Protein AF-A0A8S2W5V7-F1 (afdb_monomer)

Nearest PDB structures (foldseek):
  7uzi-assembly1_U  TM=8.528E-01  e=9.988E-06  Rattus norvegicus
  4cag-assembly1_A  TM=5.156E-01  e=8.437E+00  Bacillus licheniformis
  8otz-assembly1_Ab  TM=2.057E-01  e=2.415E+00  Bos taurus

Secondary structure (DSSP, 8-state):
-GGGGGSSSPPP------HHHH-S-HHHHHHHHBT-SSEEEEEEEEPSS--SS---EEEEEESSPB-SSSEEE--TT-EEEEE-SS-EEEEEBSSTTS--EEE-TTEEEEETTTTEEEETTTTT-TTEE---SSSB---TTT--GGGSS-SSSEEEEEEE-

InterPro domains:
  IPR006571 TLDc domain [PF07534] (8-161)
  IPR006571 TLDc domain [PS51886] (1-161)

Radius of gyration: 14.56 Å; Cα contacts (8 Å, |Δi|>4): 371; chains: 1; bounding box: 32×35×36 Å

Solvent-accessible surface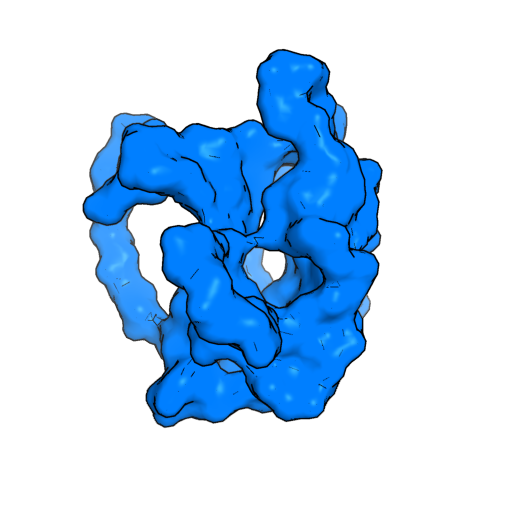 area (backbone atoms only — not comparable to full-atom values): 8766 Å² total; per-residue (Å²): 114,79,71,42,76,79,41,99,56,86,72,86,84,79,89,65,53,37,26,86,81,58,47,47,40,13,62,46,44,48,75,52,44,42,76,39,62,68,45,70,42,43,36,32,37,47,74,95,60,99,62,99,63,80,64,44,38,29,41,37,36,35,66,64,48,47,50,71,74,70,44,76,37,68,40,79,81,25,34,37,39,39,60,54,99,90,49,76,49,77,27,43,54,70,45,65,88,30,46,38,32,36,25,43,51,77,24,38,70,27,34,18,79,34,30,36,33,35,36,43,35,18,68,80,34,67,69,13,35,44,50,24,57,63,24,37,40,64,61,84,92,78,55,51,51,56,44,60,76,37,92,46,76,47,41,30,38,64,40,39,62

Foldseek 3Di:
DQCLVVDPDGDDDDDQDKCVVQNQFLQSQCVRQAPDFKDWKWFWFDDPDPDPDGTKIKTKIFRDGAHQDQDFDFGQSIWIWTDDPNHIDIWGFPDSPFGQWTRHSQFHTAGGPPCWGGGGRLQPDFPTAHQPPDRTDQDPPDDPGRPRRHVDRTTGTPMMD

pLDDT: mean 91.38, std 11.25, range [50.03, 98.69]

Structure (mmCIF, N/CA/C/O backbone):
data_AF-A0A8S2W5V7-F1
#
_entry.id   AF-A0A8S2W5V7-F1
#
loop_
_atom_site.group_PDB
_atom_site.id
_atom_site.type_symbol
_atom_site.label_atom_id
_atom_site.label_alt_id
_atom_site.label_comp_id
_atom_site.label_asym_id
_atom_site.label_entity_id
_atom_site.label_seq_id
_atom_site.pdbx_PDB_ins_code
_atom_site.Cartn_x
_atom_site.Cartn_y
_atom_site.Cartn_z
_atom_site.occupancy
_atom_site.B_iso_or_equiv
_atom_site.auth_seq_id
_atom_site.auth_comp_id
_atom_site.auth_asym_id
_atom_site.auth_atom_id
_atom_site.pdbx_PDB_model_num
ATOM 1 N N . MET A 1 1 ? -18.757 3.224 -3.796 1.00 65.75 1 MET A N 1
ATOM 2 C CA . MET A 1 1 ? -17.653 3.108 -2.819 1.00 65.75 1 MET A CA 1
ATOM 3 C C . MET A 1 1 ? -17.206 4.514 -2.420 1.00 65.75 1 MET A C 1
ATOM 5 O O . MET A 1 1 ? -17.093 5.348 -3.315 1.00 65.75 1 MET A O 1
ATOM 9 N N . LEU A 1 2 ? -17.010 4.801 -1.123 1.00 80.12 2 LEU A N 1
ATOM 10 C CA . LEU A 1 2 ? -16.649 6.146 -0.619 1.00 80.12 2 LEU A CA 1
ATOM 11 C C . LEU A 1 2 ? -15.397 6.721 -1.305 1.00 80.12 2 LEU A C 1
ATOM 13 O O . LEU A 1 2 ? -15.366 7.909 -1.612 1.00 80.12 2 LEU A O 1
ATOM 17 N N . ILE A 1 3 ? -14.440 5.858 -1.660 1.00 83.19 3 ILE A N 1
ATOM 18 C CA . ILE A 1 3 ? -13.211 6.207 -2.388 1.00 83.19 3 ILE A CA 1
ATOM 19 C C . ILE A 1 3 ? -13.457 6.935 -3.721 1.00 83.19 3 ILE A C 1
ATOM 21 O O . ILE A 1 3 ? -12.619 7.714 -4.152 1.00 83.19 3 ILE A O 1
ATOM 25 N N . ASN A 1 4 ? -14.615 6.768 -4.379 1.00 86.12 4 ASN A N 1
ATOM 26 C CA . ASN A 1 4 ? -14.897 7.497 -5.623 1.00 86.12 4 ASN A CA 1
ATOM 27 C C . ASN A 1 4 ? -15.010 9.015 -5.410 1.00 86.12 4 ASN A C 1
ATOM 29 O O . ASN A 1 4 ? -14.792 9.764 -6.358 1.00 86.12 4 ASN A O 1
ATOM 33 N N . ARG A 1 5 ? -15.274 9.480 -4.178 1.00 85.19 5 ARG A N 1
ATOM 34 C CA . ARG A 1 5 ? -15.225 10.911 -3.819 1.00 85.19 5 ARG A CA 1
ATOM 35 C C . ARG A 1 5 ? -13.810 11.491 -3.918 1.00 85.19 5 ARG A C 1
ATOM 37 O O . ARG A 1 5 ? -13.645 12.700 -3.999 1.00 85.19 5 ARG A O 1
ATOM 44 N N . SER A 1 6 ? -12.790 10.635 -3.952 1.00 83.38 6 SER A N 1
ATOM 45 C CA . SER A 1 6 ? -11.391 11.010 -4.147 1.00 83.38 6 SER A CA 1
ATOM 46 C C . SER A 1 6 ? -11.041 11.294 -5.617 1.00 83.38 6 SER A C 1
ATOM 48 O O . SER A 1 6 ? -9.930 11.725 -5.912 1.00 83.38 6 SER A O 1
ATOM 50 N N . PHE A 1 7 ? -11.952 11.099 -6.568 1.00 86.31 7 PHE A N 1
ATOM 51 C CA . PHE A 1 7 ? -11.659 11.307 -7.985 1.00 86.31 7 PHE A CA 1
ATOM 52 C C . PHE A 1 7 ? -12.596 12.346 -8.596 1.00 86.31 7 PHE A C 1
ATOM 54 O O . PHE A 1 7 ? -13.779 12.402 -8.277 1.00 86.31 7 PHE A O 1
ATOM 61 N N . ARG A 1 8 ? -12.067 13.155 -9.526 1.00 87.56 8 ARG A N 1
ATOM 62 C CA . ARG A 1 8 ? -12.860 14.151 -10.275 1.00 87.56 8 ARG A CA 1
ATOM 63 C C . ARG A 1 8 ? -13.985 13.512 -11.088 1.00 87.56 8 ARG A C 1
ATOM 65 O O . ARG A 1 8 ? -15.025 14.124 -11.295 1.00 87.56 8 ARG A O 1
ATOM 72 N N . THR A 1 9 ? -13.755 12.296 -11.574 1.00 88.25 9 THR A N 1
ATOM 73 C CA . THR A 1 9 ? -14.726 11.506 -12.327 1.00 88.25 9 THR A CA 1
ATOM 74 C C . THR A 1 9 ? -14.933 10.166 -11.641 1.00 88.25 9 THR A C 1
ATOM 76 O O . THR A 1 9 ? -14.001 9.600 -11.067 1.00 88.25 9 THR A O 1
ATOM 79 N N . SER A 1 10 ? -16.162 9.651 -11.710 1.00 88.94 10 SER A N 1
ATOM 80 C CA . SER A 1 10 ? -16.495 8.344 -11.145 1.00 88.94 10 SER A CA 1
ATOM 81 C C . SER A 1 10 ? -15.630 7.252 -11.777 1.00 88.94 10 SER A C 1
ATOM 83 O O . SER A 1 10 ? -15.546 7.145 -13.003 1.00 88.94 10 SER A O 1
ATOM 85 N N . LYS A 1 11 ? -14.985 6.444 -10.934 1.00 90.19 11 LYS A N 1
ATOM 86 C CA . LYS A 1 11 ? -14.160 5.311 -11.353 1.00 90.19 11 LYS A CA 1
ATOM 87 C C . LYS A 1 11 ? -14.954 4.012 -11.248 1.00 90.19 11 LYS A C 1
ATOM 89 O O . LYS A 1 11 ? -15.761 3.831 -10.331 1.00 90.19 11 LYS A O 1
ATOM 94 N N . LYS A 1 12 ? -14.710 3.116 -12.204 1.00 92.50 12 LYS A N 1
ATOM 95 C CA . LYS A 1 12 ? -15.118 1.711 -12.150 1.00 92.50 12 LYS A CA 1
ATOM 96 C C . LYS A 1 12 ? -13.882 0.899 -11.787 1.00 92.50 12 LYS A C 1
ATOM 98 O O . LYS A 1 12 ? -12.851 1.066 -12.431 1.00 92.50 12 LYS A O 1
ATOM 103 N N . TRP A 1 13 ? -14.007 0.067 -10.766 1.00 92.94 13 TRP A N 1
ATOM 104 C CA . TRP A 1 13 ? -12.923 -0.758 -10.248 1.00 92.94 13 TRP A CA 1
ATOM 105 C C . TRP A 1 13 ? -13.224 -2.221 -10.545 1.00 92.94 13 TRP A C 1
ATOM 107 O O . TRP A 1 13 ? -14.381 -2.635 -10.460 1.00 92.94 13 TRP A O 1
ATOM 117 N N . SER A 1 14 ? -12.181 -2.974 -10.871 1.00 95.94 14 SER A N 1
ATOM 118 C CA . SER A 1 14 ? -12.217 -4.430 -10.972 1.00 95.94 14 SER A CA 1
ATOM 119 C C . SER A 1 14 ? -11.298 -4.985 -9.895 1.00 95.94 14 SER A C 1
ATOM 121 O O . SER A 1 14 ? -10.158 -4.537 -9.793 1.00 95.94 14 SER A O 1
ATOM 123 N N . LEU A 1 15 ? -11.793 -5.931 -9.102 1.00 97.56 15 LEU A N 1
ATOM 124 C CA . LEU A 1 15 ? -10.978 -6.650 -8.129 1.00 97.56 15 LEU A CA 1
ATOM 125 C C . LEU A 1 15 ? -10.008 -7.567 -8.887 1.00 97.56 15 LEU A C 1
ATOM 127 O O . LEU A 1 15 ? -10.454 -8.360 -9.717 1.00 97.56 15 LEU A O 1
ATOM 131 N N . ILE A 1 16 ? -8.708 -7.427 -8.630 1.00 98.19 16 ILE A N 1
ATOM 132 C CA . ILE A 1 16 ? -7.653 -8.237 -9.273 1.00 98.19 16 ILE A CA 1
ATOM 133 C C . ILE A 1 16 ? -6.889 -9.108 -8.276 1.00 98.19 16 ILE A C 1
ATOM 135 O O . ILE A 1 16 ? -6.330 -10.131 -8.656 1.00 98.19 16 ILE A O 1
ATOM 139 N N . TYR A 1 17 ? -6.902 -8.726 -7.004 1.00 98.56 17 TYR A N 1
ATOM 140 C CA . TYR A 1 17 ? -6.275 -9.447 -5.914 1.00 98.56 17 TYR A CA 1
ATOM 141 C C . TYR A 1 17 ? -7.157 -9.325 -4.679 1.00 98.56 17 TYR A C 1
ATOM 143 O O . TYR A 1 17 ? -7.825 -8.317 -4.477 1.00 98.56 17 TYR A O 1
ATOM 151 N N . LYS A 1 18 ? -7.179 -10.389 -3.886 1.00 98.50 18 LYS A N 1
ATOM 152 C CA . LYS A 1 18 ? -7.869 -10.446 -2.603 1.00 98.50 18 LYS A CA 1
ATOM 153 C C . LYS A 1 18 ? -7.183 -11.489 -1.750 1.00 98.50 18 LYS A C 1
ATOM 155 O O . LYS A 1 18 ? -7.229 -12.667 -2.107 1.00 98.50 18 LYS A O 1
ATOM 160 N N . ALA A 1 19 ? -6.527 -11.078 -0.676 1.00 98.25 19 ALA A N 1
ATOM 161 C CA . ALA A 1 19 ? -5.621 -11.946 0.072 1.00 98.25 19 ALA A CA 1
ATOM 162 C C . ALA A 1 19 ? -6.334 -13.151 0.707 1.00 98.25 19 ALA A C 1
ATOM 164 O O . ALA A 1 19 ? -5.766 -14.237 0.801 1.00 98.25 19 ALA A O 1
ATOM 165 N N . THR A 1 20 ? -7.601 -13.014 1.106 1.00 97.69 20 THR A N 1
ATOM 166 C CA . THR A 1 20 ? -8.372 -14.161 1.625 1.00 97.69 20 THR A CA 1
ATOM 167 C C . THR A 1 20 ? -8.753 -15.200 0.564 1.00 97.69 20 THR A C 1
ATOM 169 O O . THR A 1 20 ? -9.067 -16.335 0.924 1.00 97.69 20 THR A O 1
ATOM 172 N N . GLU A 1 21 ? -8.698 -14.849 -0.724 1.00 98.31 21 GLU A N 1
ATOM 173 C CA . GLU A 1 21 ? -8.977 -15.751 -1.853 1.00 98.31 21 GLU A CA 1
ATOM 174 C C . GLU A 1 21 ? -7.695 -16.242 -2.540 1.00 98.31 21 GLU A C 1
ATOM 176 O O . GLU A 1 21 ? -7.646 -17.374 -3.018 1.00 98.31 21 GLU A O 1
ATOM 181 N N . HIS A 1 22 ? -6.656 -15.406 -2.567 1.00 98.50 22 HIS A N 1
ATOM 182 C CA . HIS A 1 22 ? -5.418 -15.625 -3.318 1.00 98.50 22 HIS A CA 1
ATOM 183 C C . HIS A 1 22 ? -4.180 -15.845 -2.439 1.00 98.50 22 HIS A C 1
ATOM 185 O O . HIS A 1 22 ? -3.093 -15.960 -2.986 1.00 98.50 22 HIS A O 1
ATOM 191 N N . ASP A 1 23 ? -4.355 -15.939 -1.118 1.00 98.12 23 ASP A N 1
ATOM 192 C CA . ASP A 1 23 ? -3.304 -15.985 -0.090 1.00 98.12 23 ASP A CA 1
ATOM 193 C C . ASP A 1 23 ? -2.603 -14.631 0.163 1.00 98.12 23 ASP A C 1
ATOM 195 O O . ASP A 1 23 ? -2.713 -13.682 -0.606 1.00 98.12 23 ASP A O 1
ATOM 199 N N . PHE A 1 24 ? -1.921 -14.524 1.306 1.00 98.31 24 PHE A N 1
ATOM 200 C CA . PHE A 1 24 ? -1.253 -13.319 1.817 1.00 98.31 24 PHE A CA 1
ATOM 201 C C . PHE A 1 24 ? 0.237 -13.262 1.449 1.00 98.31 24 PHE A C 1
ATOM 203 O O . PHE A 1 24 ? 0.985 -12.491 2.065 1.00 98.31 24 PHE A O 1
ATOM 210 N N . SER A 1 25 ? 0.692 -14.116 0.530 1.00 98.50 25 SER A N 1
ATOM 211 C CA . SER A 1 25 ? 2.095 -14.152 0.124 1.00 98.50 25 SER A CA 1
ATOM 212 C C . SER A 1 25 ? 2.449 -12.933 -0.737 1.00 98.50 25 SER A C 1
ATOM 214 O O . SER A 1 25 ? 1.603 -12.404 -1.465 1.00 98.50 25 SER A O 1
ATOM 216 N N 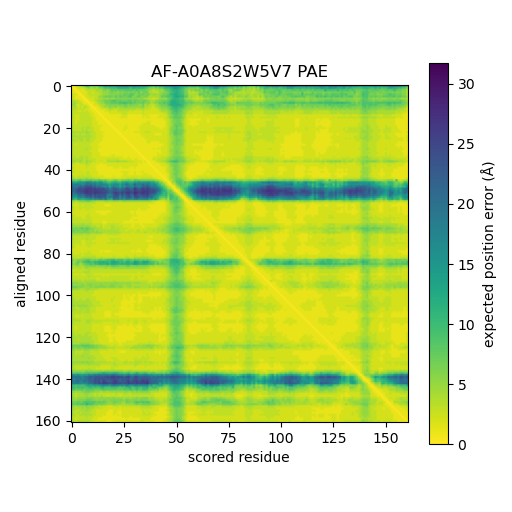. SER A 1 26 ? 3.697 -12.461 -0.658 1.00 98.25 26 SER A N 1
ATOM 217 C CA . SER A 1 26 ? 4.179 -11.415 -1.578 1.00 98.25 26 SER A CA 1
ATOM 218 C C . SER A 1 26 ? 4.122 -11.876 -3.037 1.00 98.25 26 SER A C 1
ATOM 220 O O . SER A 1 26 ? 3.749 -11.099 -3.916 1.00 98.25 26 SER A O 1
ATOM 222 N N . ASP A 1 27 ? 4.413 -13.155 -3.279 1.00 98.56 27 ASP A N 1
ATOM 223 C CA . ASP A 1 27 ? 4.400 -13.760 -4.611 1.00 98.56 27 ASP A CA 1
ATOM 224 C C . ASP A 1 27 ? 3.006 -13.700 -5.246 1.00 98.56 27 ASP A C 1
ATOM 226 O O . ASP A 1 27 ? 2.882 -13.378 -6.426 1.00 98.56 27 ASP A O 1
ATOM 230 N N . ASP A 1 28 ? 1.942 -13.955 -4.480 1.00 98.62 28 ASP A N 1
ATOM 231 C CA . ASP A 1 28 ? 0.567 -13.901 -4.985 1.00 98.62 28 ASP A CA 1
ATOM 232 C C . ASP A 1 28 ? 0.103 -12.474 -5.271 1.00 98.62 28 ASP A C 1
ATOM 234 O O . ASP A 1 28 ? -0.545 -12.242 -6.296 1.00 98.62 28 ASP A O 1
ATOM 238 N N . PHE A 1 29 ? 0.487 -11.512 -4.423 1.00 98.56 29 PHE A N 1
ATOM 239 C CA . PHE A 1 29 ? 0.261 -10.095 -4.700 1.00 98.56 29 PHE A CA 1
ATOM 240 C C . PHE A 1 29 ? 0.942 -9.688 -6.010 1.00 98.56 29 PHE A C 1
ATOM 242 O O . PHE A 1 29 ? 0.276 -9.184 -6.913 1.00 98.56 29 PHE A O 1
ATOM 249 N N . HIS A 1 30 ? 2.243 -9.945 -6.157 1.00 98.50 30 HIS A N 1
ATOM 250 C CA . HIS A 1 30 ? 2.989 -9.545 -7.349 1.00 98.50 30 HIS A CA 1
ATOM 251 C C . HIS A 1 30 ? 2.520 -10.278 -8.607 1.00 98.50 30 HIS A C 1
ATOM 253 O O . HIS A 1 30 ? 2.368 -9.660 -9.659 1.00 98.50 30 HIS A O 1
ATOM 259 N N . ARG A 1 31 ? 2.180 -11.567 -8.506 1.00 98.50 31 ARG A N 1
ATOM 260 C CA . ARG A 1 31 ? 1.622 -12.349 -9.619 1.00 98.50 31 ARG A CA 1
ATOM 261 C C . ARG A 1 31 ? 0.319 -11.760 -10.169 1.00 98.50 31 ARG A C 1
ATOM 263 O O . ARG A 1 31 ? 0.052 -11.926 -11.357 1.00 98.50 31 ARG A O 1
ATOM 270 N N . LEU A 1 32 ? -0.495 -11.126 -9.323 1.00 98.50 32 LEU A N 1
ATOM 271 C CA . LEU A 1 32 ? -1.816 -10.602 -9.690 1.00 98.50 32 LEU A CA 1
ATOM 272 C C . LEU A 1 32 ? -1.851 -9.082 -9.905 1.00 98.50 32 LEU A C 1
ATOM 274 O O . LEU A 1 32 ? -2.723 -8.599 -10.622 1.00 98.50 32 LEU A O 1
ATOM 278 N N . CYS A 1 33 ? -0.926 -8.331 -9.309 1.00 98.25 33 CYS A N 1
ATOM 279 C CA . CYS A 1 33 ? -0.918 -6.867 -9.344 1.00 98.25 33 CYS A CA 1
ATOM 280 C C . CYS A 1 33 ? 0.177 -6.274 -10.239 1.00 98.25 33 CYS A C 1
ATOM 282 O O . CYS A 1 33 ? 0.015 -5.142 -10.702 1.00 98.25 33 CYS A O 1
ATOM 284 N N . ASP A 1 34 ? 1.282 -6.982 -10.499 1.00 98.56 34 ASP A N 1
ATOM 285 C CA . ASP A 1 34 ? 2.373 -6.421 -11.301 1.00 98.56 34 ASP A CA 1
ATOM 286 C C . ASP A 1 34 ? 1.930 -6.138 -12.740 1.00 98.56 34 ASP A C 1
ATOM 288 O O . ASP A 1 34 ? 1.188 -6.900 -13.360 1.00 98.56 34 ASP A O 1
ATOM 292 N N . ASN A 1 35 ? 2.438 -5.040 -13.305 1.00 98.06 35 ASN A N 1
ATOM 293 C CA . ASN A 1 35 ? 2.160 -4.567 -14.668 1.00 98.06 35 ASN A CA 1
ATOM 294 C C . ASN A 1 35 ? 0.692 -4.197 -14.959 1.00 98.06 35 ASN A C 1
ATOM 296 O O . ASN A 1 35 ? 0.368 -3.823 -16.090 1.00 98.06 35 ASN A O 1
ATOM 300 N N . HIS A 1 36 ? -0.192 -4.240 -13.963 1.00 96.75 36 HIS A N 1
ATOM 301 C CA . HIS A 1 36 ? -1.507 -3.618 -14.061 1.00 96.75 36 HIS A CA 1
ATOM 302 C C . HIS A 1 36 ? -1.374 -2.093 -13.990 1.00 96.75 36 HIS A C 1
ATOM 304 O O . HIS A 1 36 ? -0.398 -1.574 -13.466 1.00 96.75 36 HIS A O 1
ATOM 310 N N . GLY A 1 37 ? -2.337 -1.364 -14.559 1.00 95.44 37 GLY A N 1
ATOM 311 C CA . GLY A 1 37 ? -2.327 0.101 -14.569 1.00 95.44 37 GLY A CA 1
ATOM 312 C C . GLY A 1 37 ? -2.497 0.720 -13.175 1.00 95.44 37 GLY A C 1
ATOM 313 O O . GLY A 1 37 ? -2.000 0.223 -12.173 1.00 95.44 37 GLY A O 1
ATOM 314 N N . ALA A 1 38 ? -3.236 1.826 -13.095 1.00 97.12 38 ALA A N 1
ATOM 315 C CA . ALA A 1 38 ? -3.495 2.452 -11.805 1.00 97.12 38 ALA A CA 1
ATOM 316 C C . ALA A 1 38 ? -4.205 1.482 -10.843 1.00 97.12 38 ALA A C 1
ATOM 318 O O . ALA A 1 38 ? -5.256 0.931 -11.183 1.00 97.12 38 ALA A O 1
ATOM 319 N N . ILE A 1 39 ? -3.651 1.320 -9.644 1.00 97.81 39 ILE A N 1
ATOM 320 C CA . ILE A 1 39 ? -4.159 0.419 -8.611 1.00 97.81 39 ILE A CA 1
ATOM 321 C C . ILE A 1 39 ? -4.555 1.227 -7.381 1.00 97.81 39 ILE A C 1
ATOM 323 O O . ILE A 1 39 ? -3.847 2.128 -6.927 1.00 97.81 39 ILE A O 1
ATOM 327 N N . LEU A 1 40 ? -5.721 0.877 -6.847 1.00 97.75 40 LEU A N 1
ATOM 328 C CA . LEU A 1 40 ? -6.180 1.260 -5.526 1.00 97.75 40 LEU A CA 1
ATOM 329 C C . LEU A 1 40 ? -6.020 0.039 -4.624 1.00 97.75 40 LEU A C 1
ATOM 331 O O . LEU A 1 40 ? -6.634 -0.982 -4.899 1.00 97.75 40 LEU A O 1
ATOM 335 N N . THR A 1 41 ? -5.235 0.171 -3.564 1.00 98.31 41 THR A N 1
ATOM 336 C CA . THR A 1 41 ? -5.018 -0.883 -2.573 1.00 98.31 41 THR A CA 1
ATOM 337 C C . THR A 1 41 ? -5.785 -0.556 -1.298 1.00 98.31 41 THR A C 1
ATOM 339 O O . THR A 1 41 ? -5.653 0.547 -0.761 1.00 98.31 41 THR A O 1
ATOM 342 N N . LEU A 1 42 ? -6.548 -1.517 -0.790 1.00 97.31 42 LEU A N 1
ATOM 343 C CA . LEU A 1 42 ? -7.269 -1.486 0.478 1.00 97.31 42 LEU A CA 1
ATOM 344 C C . LEU A 1 42 ? -6.626 -2.492 1.434 1.00 97.31 42 LEU A C 1
ATOM 346 O O . LEU A 1 42 ? -6.342 -3.623 1.068 1.00 97.31 42 LEU A O 1
ATOM 350 N N . ILE A 1 43 ? -6.389 -2.080 2.673 1.00 97.38 43 ILE A N 1
ATOM 351 C CA . ILE A 1 43 ? -5.766 -2.895 3.714 1.00 97.38 43 ILE A CA 1
ATOM 352 C C . ILE A 1 43 ? -6.647 -2.815 4.949 1.00 97.38 43 ILE A C 1
ATOM 354 O O . ILE A 1 43 ? -6.846 -1.736 5.515 1.00 97.38 43 ILE A O 1
ATOM 358 N N . GLU A 1 44 ? -7.127 -3.967 5.404 1.00 94.94 44 GLU A N 1
ATOM 359 C CA . GLU A 1 44 ? -7.841 -4.097 6.666 1.00 94.94 44 GLU A CA 1
ATOM 360 C C . GLU A 1 44 ? -6.923 -4.711 7.724 1.00 94.94 44 GLU A C 1
ATOM 362 O O . GLU A 1 44 ? -6.339 -5.779 7.547 1.00 94.94 44 GLU A O 1
ATOM 367 N N . THR A 1 45 ? -6.773 -4.040 8.862 1.00 92.62 45 THR A N 1
ATOM 368 C CA . THR A 1 45 ? -5.953 -4.556 9.972 1.00 92.62 45 THR A CA 1
ATOM 369 C C . THR A 1 45 ? -6.723 -5.519 10.854 1.00 92.62 45 THR A C 1
ATOM 371 O O . THR A 1 45 ? -7.839 -5.228 11.252 1.00 92.62 45 THR A O 1
ATOM 374 N N . ARG A 1 46 ? -6.092 -6.613 11.292 1.00 86.19 46 ARG A N 1
ATOM 375 C CA . ARG A 1 46 ? -6.712 -7.552 12.237 1.00 86.19 46 ARG A CA 1
ATOM 376 C C . ARG A 1 46 ? -6.447 -7.144 13.684 1.00 86.19 46 ARG A C 1
ATOM 378 O O . ARG A 1 46 ? -5.294 -7.147 14.137 1.00 86.19 46 ARG A O 1
ATOM 385 N N . ARG A 1 47 ? -7.496 -6.907 14.479 1.00 71.88 47 ARG A N 1
ATOM 386 C CA . ARG A 1 47 ? -7.359 -6.794 15.946 1.00 71.88 47 ARG A CA 1
ATOM 387 C C . ARG A 1 47 ? -7.477 -8.152 16.641 1.00 71.88 47 ARG A C 1
ATOM 389 O O . ARG A 1 47 ? -8.378 -8.933 16.379 1.00 71.88 47 ARG A O 1
ATOM 396 N N . ARG A 1 48 ? -6.573 -8.420 17.594 1.00 61.19 48 ARG A N 1
ATOM 397 C CA . ARG A 1 48 ? -6.576 -9.652 18.417 1.00 61.19 48 ARG A CA 1
ATOM 398 C C . ARG A 1 48 ? -7.579 -9.639 19.582 1.00 61.19 48 ARG A C 1
ATOM 400 O O . ARG A 1 48 ? -7.731 -10.653 20.247 1.00 61.19 48 ARG A O 1
ATOM 407 N N . LEU A 1 49 ? -8.229 -8.509 19.868 1.00 56.91 49 LEU A N 1
ATOM 408 C CA . LEU A 1 49 ? -9.153 -8.373 20.999 1.00 56.91 49 LEU A CA 1
ATOM 409 C C . LEU A 1 49 ? -10.573 -8.104 20.496 1.00 56.91 49 LEU A C 1
ATOM 411 O O . LEU A 1 49 ? -10.800 -7.105 19.817 1.00 56.91 49 LEU A O 1
ATOM 415 N N . HIS A 1 50 ? -11.525 -8.949 20.909 1.00 50.03 50 HIS A N 1
ATOM 416 C CA . HIS A 1 50 ? -12.974 -8.839 20.678 1.00 50.03 50 HIS A CA 1
ATOM 417 C C . HIS A 1 50 ? -13.626 -7.637 21.399 1.00 50.03 50 HIS A C 1
ATOM 419 O O . HIS A 1 50 ? -14.650 -7.764 22.069 1.00 50.03 50 HIS A O 1
ATOM 425 N N . ARG A 1 51 ? -13.062 -6.431 21.286 1.00 51.78 51 ARG A N 1
ATOM 426 C CA . ARG A 1 51 ? -13.784 -5.205 21.649 1.00 51.78 51 ARG A CA 1
ATOM 427 C C . ARG A 1 51 ? -14.238 -4.524 20.368 1.00 51.78 51 ARG A C 1
ATOM 429 O O . ARG A 1 51 ? -13.417 -4.081 19.575 1.00 51.78 51 ARG A O 1
ATOM 436 N N . ARG A 1 52 ? -15.564 -4.473 20.219 1.00 51.38 52 ARG A N 1
ATOM 437 C CA . ARG A 1 52 ? -16.408 -3.961 19.123 1.00 51.38 52 ARG A CA 1
ATOM 438 C C . ARG A 1 52 ? -16.104 -2.525 18.651 1.00 51.38 52 ARG A C 1
ATOM 440 O O . ARG A 1 52 ? -16.983 -1.669 18.653 1.00 51.38 52 ARG A O 1
ATOM 447 N N . LYS A 1 53 ? -14.875 -2.217 18.250 1.00 52.53 53 LYS A N 1
ATOM 448 C CA . LYS A 1 53 ? -14.577 -1.016 17.466 1.00 52.53 53 LYS A CA 1
ATOM 449 C C . LYS A 1 53 ? -13.772 -1.443 16.252 1.00 52.53 53 LYS A C 1
ATOM 451 O O . LYS A 1 53 ? -12.736 -2.074 16.422 1.00 52.53 53 LYS A O 1
ATOM 456 N N . HIS A 1 54 ? -14.299 -1.084 15.087 1.00 59.00 54 HIS A N 1
ATOM 457 C CA . HIS A 1 54 ? -13.869 -1.390 13.723 1.00 59.00 54 HIS A CA 1
ATOM 458 C C . HIS A 1 54 ? -12.364 -1.585 13.531 1.00 59.00 54 HIS A C 1
ATOM 460 O O . HIS A 1 54 ? -11.552 -0.821 14.081 1.00 59.00 54 HIS A O 1
ATOM 466 N N . ASP A 1 55 ? -12.026 -2.589 12.730 1.00 73.62 55 ASP A N 1
ATOM 467 C CA . ASP A 1 55 ? -10.724 -2.742 12.098 1.00 73.62 55 ASP A CA 1
ATOM 468 C C . ASP A 1 55 ? -10.367 -1.462 11.325 1.00 73.62 55 ASP A C 1
ATOM 470 O O . ASP A 1 55 ? -11.236 -0.706 10.887 1.00 73.62 55 ASP A O 1
ATOM 474 N N . SER A 1 56 ? -9.077 -1.116 11.305 1.00 88.31 56 SER A N 1
ATOM 475 C CA . SER A 1 56 ? -8.626 0.066 10.561 1.00 88.31 56 SER A CA 1
ATOM 476 C C . SER A 1 56 ? -8.550 -0.324 9.095 1.00 88.31 56 SER A C 1
ATOM 478 O O . SER A 1 56 ? -7.794 -1.251 8.792 1.00 88.31 56 SER A O 1
ATOM 480 N N . ILE A 1 57 ? -9.309 0.368 8.244 1.00 93.06 57 ILE A N 1
ATOM 481 C CA . ILE A 1 57 ? -9.231 0.239 6.790 1.00 93.06 57 ILE A CA 1
ATOM 482 C C . ILE A 1 57 ? -8.528 1.477 6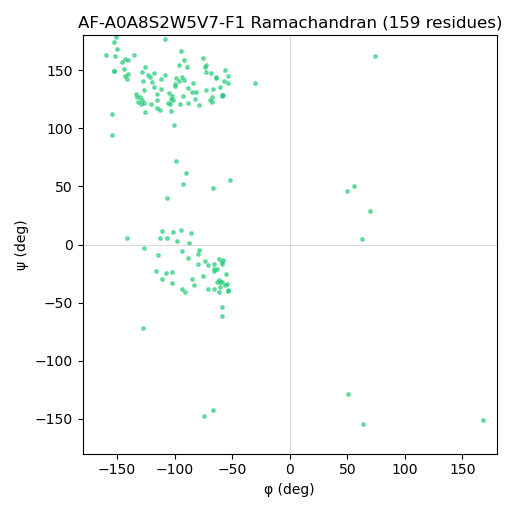.245 1.00 93.06 57 ILE A C 1
ATOM 484 O O . ILE A 1 57 ? -8.949 2.613 6.478 1.00 93.06 57 ILE A O 1
ATOM 488 N N . PHE A 1 58 ? -7.433 1.255 5.541 1.00 95.06 58 PHE A N 1
ATOM 489 C CA . PHE A 1 58 ? -6.617 2.293 4.928 1.00 95.06 58 PHE A CA 1
ATOM 490 C C . PHE A 1 58 ? -5.943 1.736 3.685 1.00 95.06 58 PHE A C 1
ATOM 492 O O . PHE A 1 58 ? -6.091 0.561 3.370 1.00 95.06 58 PHE A O 1
ATOM 499 N N . GLY A 1 59 ? -5.178 2.558 2.989 1.00 97.12 59 GLY A N 1
ATOM 500 C CA . GLY A 1 59 ? -4.367 2.078 1.890 1.00 97.12 59 GLY A CA 1
ATOM 501 C C . GLY A 1 59 ? -3.811 3.219 1.076 1.00 97.12 59 GLY A C 1
ATOM 502 O O . GLY A 1 59 ? -3.593 4.317 1.595 1.00 97.12 59 GLY A O 1
ATOM 503 N N . GLY A 1 60 ? -3.591 2.952 -0.200 1.00 98.00 60 GLY A N 1
ATOM 504 C CA . GLY A 1 60 ? -3.069 3.944 -1.116 1.00 98.00 60 GLY A CA 1
ATOM 505 C C . GLY A 1 60 ? -3.519 3.705 -2.541 1.00 98.00 60 GLY A C 1
ATOM 506 O O . GLY A 1 60 ? -3.994 2.633 -2.908 1.00 98.00 60 GLY A O 1
ATOM 507 N N . TYR A 1 61 ? -3.386 4.751 -3.336 1.00 98.19 61 TYR A N 1
ATOM 508 C CA . TYR A 1 61 ? -3.592 4.730 -4.769 1.00 98.19 61 TYR A CA 1
ATOM 509 C C . TYR A 1 61 ? -2.292 5.128 -5.452 1.00 98.19 61 TYR A C 1
ATOM 511 O O . TYR A 1 61 ? -1.625 6.063 -5.004 1.00 98.19 61 TYR A O 1
ATOM 519 N N . THR A 1 62 ? -1.968 4.457 -6.550 1.00 98.44 62 THR A N 1
ATOM 520 C CA . THR A 1 62 ? -0.885 4.851 -7.450 1.00 98.44 62 THR A CA 1
ATOM 521 C C . THR A 1 62 ? -1.295 4.638 -8.904 1.00 98.44 62 THR A C 1
ATOM 523 O O . THR A 1 62 ? -2.067 3.738 -9.232 1.00 98.44 62 THR A O 1
ATOM 526 N N . THR A 1 63 ? -0.798 5.498 -9.787 1.00 98.00 63 THR A N 1
ATOM 527 C CA . THR A 1 63 ? -0.868 5.364 -11.244 1.00 98.00 63 THR A CA 1
ATOM 528 C C . THR A 1 63 ? 0.304 4.584 -11.829 1.00 98.00 63 THR A C 1
ATOM 530 O O . THR A 1 63 ? 0.245 4.215 -13.002 1.00 98.00 63 THR A O 1
ATOM 533 N N . VAL A 1 64 ? 1.347 4.326 -11.037 1.00 98.25 64 VAL A N 1
ATOM 534 C CA . VAL A 1 64 ? 2.511 3.548 -11.455 1.00 98.25 64 VAL A CA 1
ATOM 535 C C . VAL A 1 64 ? 2.180 2.058 -11.329 1.00 98.25 64 VAL A C 1
ATOM 537 O O . VAL A 1 64 ? 1.808 1.619 -10.242 1.00 98.25 64 VAL A O 1
ATOM 540 N N . PRO A 1 65 ? 2.327 1.268 -12.408 1.00 98.19 65 PRO A N 1
ATOM 541 C CA . PRO A 1 65 ? 2.195 -0.182 -12.342 1.00 98.19 65 PRO A CA 1
ATOM 542 C C . PRO A 1 65 ? 3.169 -0.798 -11.346 1.00 98.19 65 PRO A C 1
ATOM 544 O O . PRO A 1 65 ? 4.371 -0.548 -11.461 1.00 98.19 65 PRO A O 1
ATOM 547 N N . TRP A 1 66 ? 2.677 -1.634 -10.427 1.00 98.38 66 TRP A N 1
ATOM 548 C CA . TRP A 1 66 ? 3.548 -2.417 -9.549 1.00 98.38 66 TRP A CA 1
ATOM 549 C C . TRP A 1 66 ? 4.519 -3.271 -10.368 1.00 98.38 66 TRP A C 1
ATOM 551 O O . TRP A 1 66 ? 4.243 -3.668 -11.506 1.00 98.38 66 TRP A O 1
ATOM 561 N N . SER A 1 67 ? 5.687 -3.520 -9.789 1.00 97.12 67 SER A N 1
ATOM 562 C CA . SER A 1 67 ? 6.685 -4.415 -10.350 1.00 97.12 67 SER A CA 1
ATOM 563 C C . SER A 1 67 ? 7.502 -5.070 -9.239 1.00 97.12 67 SER A C 1
ATOM 565 O O . SER A 1 67 ? 7.494 -4.635 -8.091 1.00 97.12 67 SER A O 1
ATOM 567 N N . SER A 1 68 ? 8.266 -6.086 -9.613 1.00 96.25 68 SER A N 1
ATOM 568 C CA . SER A 1 68 ? 9.136 -6.868 -8.731 1.00 96.25 68 SER A CA 1
ATOM 569 C C . SER A 1 68 ? 10.624 -6.546 -8.955 1.00 96.25 68 SER A C 1
ATOM 571 O O . SER A 1 68 ? 11.464 -7.436 -9.038 1.00 96.25 68 SER A O 1
ATOM 573 N N . GLN A 1 69 ? 10.965 -5.265 -9.164 1.00 95.69 69 GLN A N 1
ATOM 574 C CA . GLN A 1 69 ? 12.286 -4.847 -9.679 1.00 95.69 69 GLN A CA 1
ATOM 575 C C . GLN A 1 69 ? 13.233 -4.203 -8.649 1.00 95.69 69 GLN A C 1
ATOM 577 O O . GLN A 1 69 ? 14.294 -3.719 -9.045 1.00 95.69 69 GLN A O 1
ATOM 582 N N . HIS A 1 70 ? 12.875 -4.161 -7.362 1.00 95.94 70 HIS A N 1
ATOM 583 C CA . HIS A 1 70 ? 13.630 -3.459 -6.310 1.00 95.94 70 HIS A CA 1
ATOM 584 C C . HIS A 1 70 ? 13.866 -1.974 -6.618 1.00 95.94 70 HIS A C 1
ATOM 586 O O . HIS A 1 70 ? 14.993 -1.475 -6.561 1.00 95.94 70 HIS A O 1
ATOM 592 N N . ARG A 1 71 ? 12.801 -1.253 -6.982 1.00 96.88 71 ARG A N 1
ATOM 593 C CA . ARG A 1 71 ? 12.888 0.160 -7.380 1.00 96.88 71 ARG A CA 1
ATOM 594 C C . ARG A 1 71 ? 11.962 1.058 -6.581 1.00 96.88 71 ARG A C 1
ATOM 596 O O . ARG A 1 71 ? 10.904 0.646 -6.114 1.00 96.88 71 ARG A O 1
ATOM 603 N N . PHE A 1 72 ? 12.372 2.314 -6.469 1.00 98.19 72 PHE A N 1
ATOM 604 C CA . PHE A 1 72 ? 11.536 3.397 -5.976 1.00 98.19 72 PHE A CA 1
ATOM 605 C C . PHE A 1 72 ? 10.917 4.136 -7.147 1.00 98.19 72 PHE A C 1
ATOM 607 O O . PHE A 1 72 ? 11.584 4.368 -8.158 1.00 98.19 72 PHE A O 1
ATOM 614 N N . HIS A 1 73 ? 9.655 4.519 -6.996 1.00 98.38 73 HIS A N 1
ATOM 615 C CA . HIS A 1 73 ? 8.930 5.233 -8.033 1.00 98.38 73 HIS A CA 1
ATOM 616 C C . HIS A 1 73 ? 8.315 6.516 -7.488 1.00 98.38 73 HIS A C 1
ATOM 618 O O . HIS A 1 73 ? 7.800 6.560 -6.369 1.00 98.38 73 HIS A O 1
ATOM 624 N N . HIS A 1 74 ? 8.366 7.555 -8.316 1.00 98.25 74 HIS A N 1
ATOM 625 C CA . HIS A 1 74 ? 7.659 8.809 -8.103 1.00 98.25 74 HIS A CA 1
ATOM 626 C C . HIS A 1 74 ? 6.299 8.739 -8.785 1.00 98.25 74 HIS A C 1
ATOM 628 O O . HIS A 1 74 ? 6.178 8.216 -9.893 1.00 98.25 74 HIS A O 1
ATOM 634 N N . ASP A 1 75 ? 5.289 9.302 -8.136 1.00 98.25 75 ASP A N 1
ATOM 635 C CA . ASP A 1 75 ? 3.947 9.405 -8.691 1.00 98.25 75 ASP A CA 1
ATOM 636 C C . ASP A 1 75 ? 3.218 10.590 -8.051 1.00 98.25 75 ASP A C 1
ATOM 638 O O . ASP A 1 75 ? 2.614 10.438 -6.991 1.00 98.25 75 ASP A O 1
ATOM 642 N N . PRO A 1 76 ? 3.238 11.776 -8.680 1.00 96.94 76 PRO A N 1
ATOM 643 C CA . PRO A 1 76 ? 2.554 12.962 -8.162 1.00 96.94 76 PRO A CA 1
ATOM 644 C C . PRO A 1 76 ? 1.038 12.794 -7.978 1.00 96.94 76 PRO A C 1
ATOM 646 O O . PRO A 1 76 ? 0.403 13.625 -7.333 1.00 96.94 76 PRO A O 1
ATOM 649 N N . GLN A 1 77 ? 0.435 11.755 -8.568 1.00 96.31 77 GLN A N 1
ATOM 650 C CA . GLN A 1 77 ? -0.987 11.446 -8.411 1.00 96.31 77 GLN A CA 1
ATOM 651 C C . GLN A 1 77 ? -1.256 10.438 -7.289 1.00 96.31 77 GLN A C 1
ATOM 653 O O . GLN A 1 77 ? -2.426 10.177 -6.988 1.00 96.31 77 GLN A O 1
ATOM 658 N N . ALA A 1 78 ? -0.211 9.875 -6.677 1.00 97.88 78 ALA A N 1
ATOM 659 C CA . ALA A 1 78 ? -0.356 8.950 -5.572 1.00 97.88 78 ALA A CA 1
ATOM 660 C C . ALA A 1 78 ? -0.892 9.652 -4.325 1.00 97.88 78 ALA A C 1
ATOM 662 O O . ALA A 1 78 ? -0.617 10.823 -4.049 1.00 97.88 78 ALA A O 1
ATOM 663 N N . PHE A 1 79 ? -1.661 8.908 -3.544 1.00 96.88 79 PHE A N 1
ATOM 664 C CA . PHE A 1 79 ? -2.136 9.358 -2.244 1.00 96.88 79 PHE A CA 1
ATOM 665 C C . PHE A 1 79 ? -2.376 8.162 -1.339 1.00 96.88 79 PHE A C 1
ATOM 667 O O . PHE A 1 79 ? -2.777 7.093 -1.803 1.00 96.88 79 PHE A O 1
ATOM 674 N N . LEU A 1 80 ? -2.190 8.364 -0.040 1.00 97.25 80 LEU A N 1
ATOM 675 C CA . LEU A 1 80 ? -2.683 7.434 0.969 1.00 97.25 80 LEU A CA 1
ATOM 676 C C . LEU A 1 80 ? -4.062 7.866 1.423 1.00 97.25 80 LEU A C 1
ATOM 678 O O . LEU A 1 80 ? -4.449 9.031 1.294 1.00 97.25 80 LEU A O 1
ATOM 682 N N . PHE A 1 81 ? -4.804 6.928 1.988 1.00 94.56 81 PHE A N 1
ATOM 683 C CA . PHE A 1 81 ? -6.088 7.232 2.583 1.00 94.56 81 PHE A CA 1
ATOM 684 C C . PHE A 1 81 ? -6.369 6.378 3.809 1.00 94.56 81 PHE A C 1
ATOM 686 O O . PHE A 1 81 ? -5.845 5.277 3.965 1.00 94.56 81 PHE A O 1
ATOM 693 N N . GLN A 1 82 ? -7.251 6.883 4.661 1.00 92.38 82 GLN A N 1
ATOM 694 C CA . GLN A 1 82 ? -7.872 6.137 5.743 1.00 92.38 82 GLN A CA 1
ATOM 695 C C . GLN A 1 82 ? -9.387 6.278 5.633 1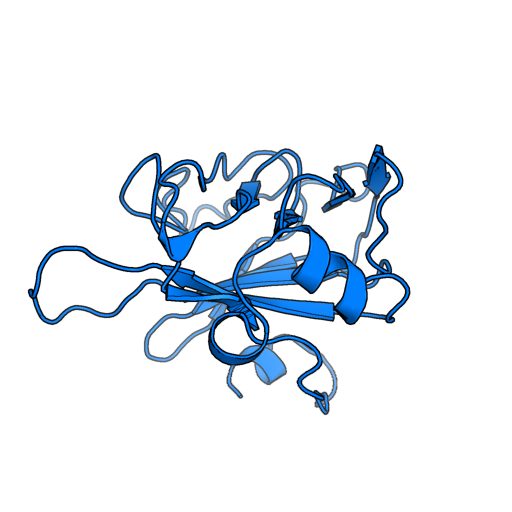.00 92.38 82 GLN A C 1
ATOM 697 O O . GLN A 1 82 ? -9.904 7.385 5.468 1.00 92.38 82 GLN A O 1
ATOM 702 N N . LEU A 1 83 ? -10.100 5.158 5.747 1.00 89.31 83 LEU A N 1
ATOM 703 C CA . LEU A 1 83 ? -11.552 5.165 5.845 1.00 89.31 83 LEU A CA 1
ATOM 704 C C . LEU A 1 83 ? -11.971 5.369 7.302 1.00 89.31 83 LEU A C 1
ATOM 706 O O . LEU A 1 83 ? -11.502 4.691 8.220 1.00 89.31 83 LEU A O 1
ATOM 710 N N . SER A 1 84 ? -12.884 6.309 7.501 1.00 81.31 84 SER A N 1
ATOM 711 C CA . SER A 1 84 ? -13.667 6.471 8.722 1.00 81.31 84 SER A CA 1
ATOM 712 C C . SER A 1 84 ? -15.119 6.053 8.456 1.00 81.31 84 SER A C 1
ATOM 714 O O . SER A 1 84 ? -15.452 5.686 7.331 1.00 81.31 84 SER A O 1
ATOM 716 N N . GLN A 1 85 ? -15.981 6.062 9.480 1.00 75.81 85 GLN A N 1
ATOM 717 C CA . GLN A 1 85 ? -17.370 5.594 9.342 1.00 75.81 85 GLN A CA 1
ATOM 718 C C . GLN A 1 85 ? -18.124 6.292 8.198 1.00 75.81 85 GLN A C 1
ATOM 720 O O . GLN A 1 85 ? -18.819 5.612 7.449 1.00 75.81 85 GLN A O 1
ATOM 725 N N . ASP A 1 86 ? -17.912 7.599 8.013 1.00 81.69 86 ASP A N 1
ATOM 726 C CA . ASP A 1 86 ? -18.667 8.402 7.040 1.00 81.69 86 ASP A CA 1
ATOM 727 C C . ASP A 1 86 ? -17.786 9.193 6.059 1.00 81.69 86 ASP A C 1
ATOM 729 O O . ASP A 1 86 ? -18.303 9.844 5.145 1.00 81.69 86 ASP A O 1
ATOM 733 N N . ASP A 1 87 ? -16.462 9.134 6.221 1.00 85.69 87 ASP A N 1
ATOM 734 C CA . ASP A 1 87 ? -15.536 9.981 5.472 1.00 85.69 87 ASP A CA 1
ATOM 735 C C . ASP A 1 87 ? -14.233 9.278 5.082 1.00 85.69 87 ASP A C 1
ATOM 737 O O . ASP A 1 87 ? -13.829 8.276 5.685 1.00 85.69 87 ASP A O 1
ATOM 741 N N . ILE A 1 88 ? -13.563 9.838 4.080 1.00 88.25 88 ILE A N 1
ATOM 742 C CA . ILE A 1 88 ? -12.248 9.431 3.614 1.00 88.25 88 ILE A CA 1
ATOM 743 C C . ILE A 1 88 ? -11.232 10.547 3.838 1.00 88.25 88 ILE A C 1
ATOM 745 O O . ILE A 1 88 ? -11.298 11.614 3.235 1.00 88.25 88 ILE A O 1
ATOM 749 N N . ILE A 1 89 ? -10.232 10.254 4.660 1.00 89.88 89 ILE A N 1
ATOM 750 C CA . ILE A 1 89 ? -9.118 11.170 4.896 1.00 89.88 89 ILE A CA 1
ATOM 751 C C . ILE A 1 89 ? -8.014 10.811 3.911 1.00 89.88 89 ILE A C 1
ATOM 753 O O . ILE A 1 89 ? -7.634 9.643 3.823 1.00 89.88 89 ILE A O 1
ATOM 757 N N . ARG A 1 90 ? -7.513 11.801 3.169 1.00 91.94 90 ARG A N 1
ATOM 758 C CA . ARG A 1 90 ? -6.428 11.638 2.196 1.00 91.94 90 ARG A CA 1
ATOM 759 C C . ARG A 1 90 ? -5.143 12.278 2.685 1.00 91.94 90 ARG A C 1
ATOM 761 O O . ARG A 1 90 ? -5.169 13.357 3.265 1.00 91.94 90 ARG A O 1
ATOM 768 N N . PHE A 1 91 ? -4.034 11.648 2.328 1.00 94.19 91 PHE A N 1
ATOM 769 C CA . PHE A 1 91 ? -2.687 12.117 2.610 1.00 94.19 91 PHE A CA 1
ATOM 770 C C . PHE A 1 91 ? -1.914 12.166 1.295 1.00 94.19 91 PHE A C 1
ATOM 772 O O . PHE A 1 91 ? -1.821 11.160 0.586 1.00 94.19 91 PHE A O 1
ATOM 779 N N . HIS A 1 92 ? -1.412 13.344 0.941 1.00 95.19 92 HIS A N 1
ATOM 780 C CA . HIS A 1 92 ? -0.680 13.568 -0.303 1.00 95.19 92 HIS A CA 1
ATOM 781 C C . HIS A 1 92 ? 0.824 13.433 -0.068 1.00 95.19 92 HIS A C 1
ATOM 783 O O . HIS A 1 92 ? 1.291 13.353 1.069 1.00 95.19 92 HIS A O 1
ATOM 789 N N . LEU A 1 93 ? 1.590 13.344 -1.151 1.00 96.81 93 LEU A N 1
ATOM 790 C CA . LEU A 1 93 ? 3.044 13.404 -1.064 1.00 96.81 93 LEU A CA 1
ATOM 791 C C . LEU A 1 93 ? 3.481 14.775 -0.548 1.00 96.81 93 LEU A C 1
ATOM 793 O O . LEU A 1 93 ? 2.911 15.788 -0.942 1.00 96.81 93 LEU A O 1
ATOM 797 N N . ARG A 1 94 ? 4.546 14.813 0.263 1.00 95.19 94 ARG A N 1
ATOM 798 C CA . ARG A 1 94 ? 5.130 16.086 0.734 1.00 95.19 94 ARG A CA 1
ATOM 799 C C . ARG A 1 94 ? 5.650 16.956 -0.412 1.00 95.19 94 ARG A C 1
ATOM 801 O O . ARG A 1 94 ? 5.701 18.175 -0.301 1.00 95.19 94 ARG A O 1
ATOM 808 N N . SER A 1 95 ? 6.104 16.323 -1.490 1.00 95.19 95 SER A N 1
ATOM 809 C CA . SER A 1 95 ? 6.490 16.972 -2.741 1.00 95.19 95 SER A CA 1
ATOM 810 C C . SER A 1 95 ? 6.474 15.953 -3.881 1.00 95.19 95 SER A C 1
ATOM 812 O O . SER A 1 95 ? 6.516 14.745 -3.646 1.00 95.19 95 SER A O 1
ATOM 814 N N . ASN A 1 96 ? 6.462 16.433 -5.125 1.00 93.00 96 ASN A N 1
ATOM 815 C CA . ASN A 1 96 ? 6.473 15.569 -6.312 1.00 93.00 96 ASN A CA 1
ATOM 816 C C . ASN A 1 96 ? 7.753 14.719 -6.439 1.00 93.00 96 ASN A C 1
ATOM 818 O O . ASN A 1 96 ? 7.726 13.683 -7.097 1.00 93.00 96 ASN A O 1
ATOM 822 N N . ASP A 1 97 ? 8.842 15.129 -5.781 1.00 93.75 97 ASP A N 1
ATOM 823 C CA . ASP A 1 97 ? 10.129 14.421 -5.774 1.00 93.75 97 ASP A CA 1
ATOM 824 C C . ASP A 1 97 ? 10.216 13.350 -4.673 1.00 93.75 97 ASP A C 1
ATOM 826 O O . ASP A 1 97 ? 11.246 12.697 -4.513 1.00 93.75 97 ASP A O 1
ATOM 830 N N . GLN A 1 98 ? 9.160 13.152 -3.879 1.00 97.31 98 GLN A N 1
ATOM 831 C CA . GLN A 1 98 ? 9.125 12.071 -2.895 1.00 97.31 98 GLN A CA 1
ATOM 832 C C . GLN A 1 98 ? 8.926 10.710 -3.558 1.00 97.31 98 GLN A C 1
ATOM 834 O O . GLN A 1 98 ? 8.301 10.591 -4.614 1.00 97.31 98 GLN A O 1
ATOM 839 N N . ILE A 1 99 ? 9.425 9.663 -2.898 1.00 98.44 99 ILE A N 1
ATOM 840 C CA . ILE A 1 99 ? 9.102 8.284 -3.266 1.00 98.44 99 ILE A CA 1
ATOM 841 C C . ILE A 1 99 ? 7.626 8.039 -2.958 1.00 98.44 99 ILE A C 1
ATOM 843 O O . ILE A 1 99 ? 7.199 8.205 -1.820 1.00 98.44 99 ILE A O 1
ATOM 847 N N . ALA A 1 100 ? 6.850 7.638 -3.959 1.00 98.50 100 ALA A N 1
ATOM 848 C CA . ALA A 1 100 ? 5.427 7.358 -3.817 1.00 98.50 100 ALA A CA 1
ATOM 849 C C . ALA A 1 100 ? 5.154 5.895 -3.469 1.00 98.50 100 ALA A C 1
ATOM 851 O O . ALA A 1 100 ? 4.322 5.612 -2.603 1.00 98.50 100 ALA A O 1
ATOM 852 N N . VAL A 1 101 ? 5.883 4.976 -4.101 1.00 98.69 101 VAL A N 1
ATOM 853 C CA . VAL A 1 101 ? 5.789 3.526 -3.893 1.00 98.69 101 VAL A CA 1
ATOM 854 C C . VAL A 1 101 ? 7.167 2.873 -4.006 1.00 98.69 101 VAL A C 1
ATOM 856 O O . VAL A 1 101 ? 8.052 3.369 -4.713 1.00 98.69 101 VAL A O 1
ATOM 859 N N . SER A 1 102 ? 7.346 1.765 -3.287 1.00 98.44 102 SER A N 1
ATOM 860 C CA . SER A 1 102 ? 8.572 0.962 -3.280 1.00 98.44 102 SER A CA 1
ATOM 861 C C . SER A 1 102 ? 8.258 -0.460 -3.743 1.00 98.44 102 SER A C 1
ATOM 863 O O . SER A 1 102 ? 7.430 -1.141 -3.152 1.00 98.44 102 SER A O 1
ATOM 865 N N . HIS A 1 103 ? 8.904 -0.904 -4.814 1.00 98.06 103 HIS A N 1
ATOM 866 C CA . HIS A 1 103 ? 8.591 -2.143 -5.527 1.00 98.06 103 HIS A CA 1
ATOM 867 C C . HIS A 1 103 ? 9.534 -3.271 -5.094 1.00 98.06 103 HIS A C 1
ATOM 869 O O . HIS A 1 103 ? 10.466 -3.628 -5.821 1.00 98.06 103 HIS A O 1
ATOM 875 N N . TYR A 1 104 ? 9.343 -3.768 -3.869 1.00 98.06 104 TYR A N 1
ATOM 876 C CA . TYR A 1 104 ? 10.121 -4.881 -3.324 1.00 98.06 104 TYR A CA 1
ATOM 877 C C . TYR A 1 104 ? 9.384 -6.213 -3.534 1.00 98.06 104 TYR A C 1
ATOM 879 O O . TYR A 1 104 ? 8.288 -6.347 -2.992 1.00 98.06 104 TYR A O 1
ATOM 887 N N . PRO A 1 105 ? 9.981 -7.195 -4.234 1.00 97.88 105 PRO A N 1
ATOM 888 C CA . PRO A 1 105 ? 9.333 -8.475 -4.527 1.00 97.88 105 PRO A CA 1
ATOM 889 C C . PRO A 1 105 ? 9.044 -9.340 -3.292 1.00 97.88 105 PRO A C 1
ATOM 891 O O . PRO A 1 105 ? 8.164 -10.192 -3.326 1.00 97.88 105 PRO A O 1
ATOM 894 N N . GLU A 1 106 ? 9.758 -9.137 -2.183 1.00 98.00 106 GLU A N 1
ATOM 895 C CA . GLU A 1 106 ? 9.599 -9.921 -0.947 1.00 98.00 106 GLU A CA 1
ATOM 896 C C . GLU A 1 106 ? 8.499 -9.385 -0.021 1.00 98.00 106 GLU A C 1
ATOM 898 O O . GLU A 1 106 ? 8.420 -9.745 1.160 1.00 98.00 106 GLU A O 1
ATOM 903 N N . THR A 1 107 ? 7.696 -8.440 -0.502 1.00 97.94 107 THR A N 1
ATOM 904 C CA . THR A 1 107 ? 6.696 -7.748 0.308 1.00 97.94 107 THR A CA 1
ATOM 905 C C . THR A 1 107 ? 5.382 -7.644 -0.442 1.00 97.94 107 THR A C 1
ATOM 907 O O . THR A 1 107 ? 5.333 -7.826 -1.649 1.00 97.94 107 THR A O 1
ATOM 910 N N . GLY A 1 108 ? 4.300 -7.358 0.275 1.00 98.12 108 GLY A N 1
ATOM 911 C CA . GLY A 1 108 ? 3.083 -6.903 -0.382 1.00 98.12 108 GLY A CA 1
ATOM 912 C C . GLY A 1 108 ? 3.229 -5.442 -0.845 1.00 98.12 108 GLY A C 1
ATOM 913 O O . GLY A 1 108 ? 4.326 -4.970 -1.142 1.00 98.12 108 GLY A O 1
ATOM 914 N N . PRO A 1 109 ? 2.143 -4.659 -0.843 1.00 98.31 109 PRO A N 1
ATOM 915 C CA . PRO A 1 109 ? 2.213 -3.255 -1.229 1.00 98.31 109 PRO A CA 1
ATOM 916 C C . PRO A 1 109 ? 3.037 -2.427 -0.228 1.00 98.31 109 PRO A C 1
ATOM 918 O O . PRO A 1 109 ? 2.823 -2.491 0.992 1.00 98.31 109 PRO A O 1
ATOM 921 N N . VAL A 1 110 ? 3.933 -1.583 -0.752 1.00 98.69 110 VAL A N 1
ATOM 922 C CA . VAL A 1 110 ? 4.693 -0.598 0.031 1.00 98.69 110 VAL A CA 1
ATOM 923 C C . VAL A 1 110 ? 4.518 0.791 -0.561 1.00 98.69 110 VAL A C 1
ATOM 925 O O . VAL A 1 110 ? 4.992 1.089 -1.659 1.00 98.69 110 VAL A O 1
ATOM 928 N N . PHE A 1 111 ? 3.874 1.669 0.203 1.00 98.69 111 PHE A N 1
ATOM 929 C CA . PHE A 1 111 ? 3.747 3.073 -0.158 1.00 98.69 111 PHE A CA 1
ATOM 930 C C . PHE A 1 111 ? 4.770 3.923 0.591 1.00 98.69 111 PHE A C 1
ATOM 932 O O . PHE A 1 111 ? 4.970 3.779 1.802 1.00 98.69 111 PHE A O 1
ATOM 939 N N . GLY A 1 112 ? 5.385 4.843 -0.146 1.00 98.31 112 GLY A N 1
ATOM 940 C CA . GLY A 1 112 ? 6.438 5.718 0.339 1.00 98.31 112 GLY A CA 1
ATOM 941 C C . GLY A 1 112 ? 7.683 4.948 0.750 1.00 98.31 112 GLY A C 1
ATOM 942 O O . GLY A 1 112 ? 7.927 3.820 0.312 1.00 98.31 112 GLY A O 1
ATOM 943 N N . LEU A 1 113 ? 8.449 5.544 1.658 1.00 97.19 113 LEU A N 1
ATOM 944 C CA . LEU A 1 113 ? 9.550 4.881 2.357 1.00 97.19 113 LEU A CA 1
ATOM 945 C C . LEU A 1 113 ? 9.031 4.228 3.644 1.00 97.19 113 LEU A C 1
ATOM 947 O O . LEU A 1 113 ? 9.444 4.546 4.764 1.00 97.19 113 LEU A O 1
ATOM 951 N N . ASN A 1 114 ? 8.114 3.277 3.447 1.00 97.19 114 ASN A N 1
ATOM 952 C CA . ASN A 1 114 ? 7.374 2.539 4.472 1.00 97.19 114 ASN A CA 1
ATOM 953 C C . ASN A 1 114 ? 6.348 3.385 5.243 1.00 97.19 114 ASN A C 1
ATOM 955 O O . ASN A 1 114 ? 6.044 3.073 6.399 1.00 97.19 114 ASN A O 1
ATOM 959 N N . ASP A 1 115 ? 5.780 4.431 4.636 1.00 97.62 115 ASP A N 1
ATOM 960 C CA . ASP A 1 115 ? 4.577 5.080 5.174 1.00 97.62 115 ASP A CA 1
ATOM 961 C C . ASP A 1 115 ? 3.471 4.039 5.391 1.00 97.62 115 ASP A C 1
ATOM 963 O O . ASP A 1 115 ? 2.832 4.021 6.445 1.00 97.62 115 ASP A O 1
ATOM 967 N N . ILE A 1 116 ? 3.349 3.096 4.453 1.00 98.19 116 ILE A N 1
ATOM 968 C CA . ILE A 1 116 ? 2.651 1.821 4.622 1.00 98.19 116 ILE A CA 1
ATOM 969 C C . ILE A 1 116 ? 3.584 0.707 4.151 1.00 98.19 116 ILE A C 1
ATOM 971 O O . ILE A 1 116 ? 4.089 0.764 3.035 1.00 98.19 116 ILE A O 1
ATOM 975 N N . TYR A 1 117 ? 3.805 -0.301 4.995 1.00 98.50 117 TYR A N 1
ATOM 976 C CA . TYR A 1 117 ? 4.595 -1.484 4.665 1.00 98.50 117 TYR A CA 1
ATOM 977 C C . TYR A 1 117 ? 3.842 -2.754 5.058 1.00 98.50 117 TYR A C 1
ATOM 979 O O . TYR A 1 117 ? 3.505 -2.939 6.236 1.00 98.50 117 TYR A O 1
ATOM 987 N N . ILE A 1 118 ? 3.620 -3.641 4.087 1.00 98.50 118 ILE A N 1
ATOM 988 C CA . ILE A 1 118 ? 2.963 -4.933 4.282 1.00 98.50 118 ILE A CA 1
ATOM 989 C C . ILE A 1 118 ? 3.966 -6.065 4.052 1.00 98.50 118 ILE A C 1
ATOM 991 O O . ILE A 1 118 ? 4.486 -6.235 2.956 1.00 98.50 118 ILE A O 1
ATOM 995 N N . CYS A 1 119 ? 4.245 -6.837 5.103 1.00 98.38 119 CYS A N 1
ATOM 996 C CA . CYS A 1 119 ? 5.159 -7.979 5.020 1.00 98.38 119 CYS A CA 1
ATOM 997 C C . CYS A 1 119 ? 4.528 -9.195 4.322 1.00 98.38 119 CYS A C 1
ATOM 999 O O . CYS A 1 119 ? 3.303 -9.325 4.284 1.00 98.38 119 CYS A O 1
ATOM 1001 N N . ASP A 1 120 ? 5.374 -10.107 3.841 1.00 98.56 120 ASP A N 1
ATOM 1002 C CA . ASP A 1 120 ? 4.961 -11.443 3.403 1.00 98.56 120 ASP A CA 1
ATOM 1003 C C . ASP A 1 120 ? 4.161 -12.178 4.497 1.00 98.56 120 ASP A C 1
ATOM 1005 O O . ASP A 1 120 ? 4.489 -12.106 5.691 1.00 98.56 120 ASP A O 1
ATOM 1009 N N . ARG A 1 121 ? 3.096 -12.878 4.085 1.00 98.06 121 ARG A N 1
ATOM 1010 C CA . ARG A 1 121 ? 2.176 -13.622 4.963 1.00 98.06 121 ARG A CA 1
ATOM 1011 C C . ARG A 1 121 ? 1.684 -12.775 6.137 1.00 98.06 121 ARG A C 1
ATOM 1013 O O . ARG A 1 121 ? 1.676 -13.205 7.294 1.00 98.06 121 ARG A O 1
ATOM 1020 N N . SER A 1 122 ? 1.273 -11.539 5.856 1.00 96.94 122 SER A N 1
ATOM 1021 C CA . SER A 1 122 ? 0.908 -10.520 6.858 1.00 96.94 122 SER A CA 1
ATOM 1022 C C . SER A 1 122 ? -0.271 -10.874 7.785 1.00 96.94 122 SER A C 1
ATOM 1024 O O . SER A 1 122 ? -0.478 -10.231 8.821 1.00 96.94 122 SER A O 1
ATOM 1026 N N . ASN A 1 123 ? -1.033 -11.923 7.477 1.00 95.88 123 ASN A N 1
ATOM 1027 C CA . ASN A 1 123 ? -2.037 -12.519 8.365 1.00 95.88 123 ASN A CA 1
ATOM 1028 C C . ASN A 1 123 ? -1.421 -13.362 9.506 1.00 95.88 123 ASN A C 1
ATOM 1030 O O . ASN A 1 123 ? -2.013 -13.492 10.590 1.00 95.88 123 ASN A O 1
ATOM 1034 N N . GLN A 1 124 ? -0.229 -13.917 9.284 1.00 95.88 124 GLN A N 1
ATOM 1035 C CA . GLN A 1 124 ? 0.507 -14.801 10.194 1.00 95.88 124 GLN A CA 1
ATOM 1036 C C . GLN A 1 124 ? 1.764 -14.137 10.770 1.00 95.88 124 GLN A C 1
ATOM 1038 O O . GLN A 1 124 ? 2.139 -14.413 11.912 1.00 95.88 124 GLN A O 1
ATOM 1043 N N . CYS A 1 125 ? 2.374 -13.219 10.022 1.00 93.69 125 CYS A N 1
ATOM 1044 C CA . CYS A 1 125 ? 3.576 -12.491 10.392 1.00 93.69 125 CYS A CA 1
ATOM 1045 C C . CYS A 1 125 ? 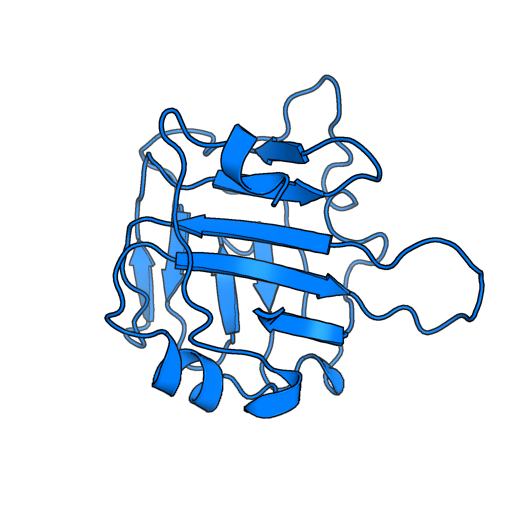3.236 -11.073 10.877 1.00 93.69 125 CYS A C 1
ATOM 1047 O O . CYS A 1 125 ? 2.595 -10.291 10.179 1.00 93.69 125 CYS A O 1
ATOM 1049 N N . LYS A 1 126 ? 3.667 -10.711 12.093 1.00 91.81 126 LYS A N 1
ATOM 1050 C CA . LYS A 1 126 ? 3.406 -9.382 12.681 1.00 91.81 126 LYS A CA 1
ATOM 1051 C C . LYS A 1 126 ? 4.538 -8.392 12.392 1.00 91.81 126 LYS A C 1
ATOM 1053 O O . LYS A 1 126 ? 5.070 -7.795 13.328 1.00 91.81 126 LYS A O 1
ATOM 1058 N N . LEU A 1 127 ? 4.918 -8.245 11.124 1.00 96.06 127 LEU A N 1
ATOM 1059 C CA . LEU A 1 127 ? 5.983 -7.327 10.690 1.00 96.06 127 LEU A CA 1
ATOM 1060 C C . LEU A 1 127 ? 5.478 -6.170 9.811 1.00 96.06 127 LEU A C 1
ATOM 1062 O O . LEU A 1 127 ? 6.219 -5.209 9.585 1.00 96.06 127 LEU A O 1
ATOM 1066 N N . SER A 1 128 ? 4.211 -6.199 9.379 1.00 97.25 128 SER A N 1
ATOM 1067 C CA . SER A 1 128 ? 3.569 -5.049 8.734 1.00 97.25 128 SER A CA 1
ATOM 1068 C C . SER A 1 128 ? 3.539 -3.858 9.691 1.00 97.25 128 SER A C 1
ATOM 1070 O O . SER A 1 128 ? 3.240 -4.017 10.880 1.00 97.25 128 SER A O 1
ATOM 1072 N N . HI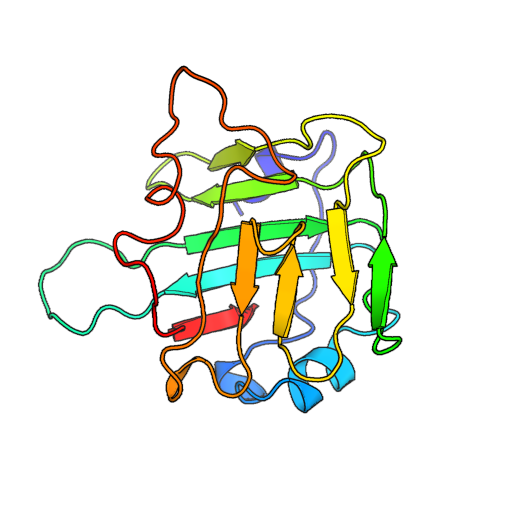S A 1 129 ? 3.873 -2.672 9.187 1.00 96.38 129 HIS A N 1
ATOM 1073 C CA . HIS A 1 129 ? 4.037 -1.461 9.986 1.00 96.38 129 HIS A CA 1
ATOM 1074 C C . HIS A 1 129 ? 3.761 -0.196 9.170 1.00 96.38 129 HIS A C 1
ATOM 1076 O O . HIS A 1 129 ? 3.549 -0.230 7.960 1.00 96.38 129 HIS A O 1
ATOM 1082 N N .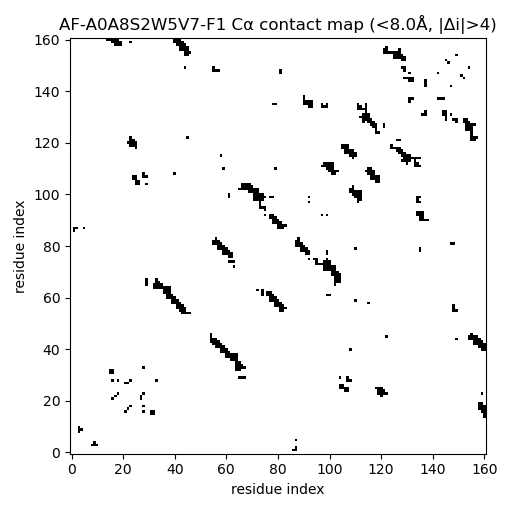 SER A 1 130 ? 3.766 0.941 9.861 1.00 95.69 130 SER A N 1
ATOM 1083 C CA . SER A 1 130 ? 3.679 2.263 9.253 1.00 95.69 130 SER A CA 1
ATOM 1084 C C . SER A 1 130 ? 4.726 3.185 9.874 1.00 95.69 130 SER A C 1
ATOM 1086 O O . SER A 1 130 ? 4.834 3.281 11.099 1.00 95.69 130 SER A O 1
ATOM 1088 N N . LYS A 1 131 ? 5.502 3.861 9.024 1.00 95.19 131 LYS A N 1
ATOM 1089 C CA . LYS A 1 131 ? 6.396 4.971 9.388 1.00 95.19 131 LYS A CA 1
ATOM 1090 C C . LYS A 1 131 ? 5.799 6.335 9.035 1.00 95.19 131 LYS A C 1
ATOM 1092 O O . LYS A 1 131 ? 6.508 7.333 9.132 1.00 95.19 131 LYS A O 1
ATOM 1097 N N . PHE A 1 132 ? 4.519 6.376 8.665 1.00 94.56 132 PHE A N 1
ATOM 1098 C CA . PHE A 1 132 ? 3.824 7.607 8.315 1.00 94.56 132 PHE A CA 1
ATOM 1099 C C . PHE A 1 132 ? 3.875 8.632 9.470 1.00 94.56 132 PHE A C 1
ATOM 1101 O O . PHE A 1 132 ? 3.722 8.244 10.636 1.00 94.56 132 PHE A O 1
ATOM 1108 N N . PRO A 1 133 ? 4.046 9.931 9.176 1.00 94.38 133 PRO A N 1
ATOM 1109 C CA . PRO A 1 133 ? 4.398 10.496 7.872 1.00 94.38 133 PRO A CA 1
ATOM 1110 C C . PRO A 1 133 ? 5.909 10.425 7.603 1.00 94.38 133 PRO A C 1
ATOM 11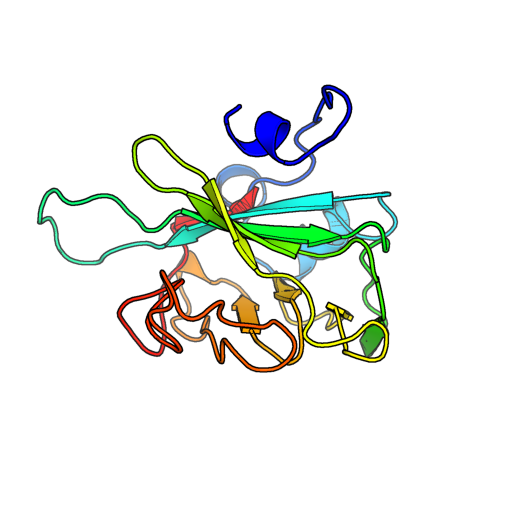12 O O . PRO A 1 133 ? 6.707 10.889 8.421 1.00 94.38 133 PRO A O 1
ATOM 1115 N N . TYR A 1 134 ? 6.304 9.936 6.428 1.00 95.00 134 TYR A N 1
ATOM 1116 C CA . TYR A 1 134 ? 7.674 10.006 5.910 1.00 95.00 134 TYR A CA 1
ATOM 1117 C C . TYR A 1 134 ? 7.700 10.612 4.503 1.00 95.00 134 TYR A C 1
ATOM 1119 O O . TYR A 1 134 ? 8.106 11.762 4.358 1.00 95.00 134 TYR A O 1
ATOM 1127 N N . SER A 1 135 ? 7.229 9.887 3.486 1.00 97.69 135 SER A N 1
ATOM 1128 C CA . SER A 1 135 ? 7.107 10.387 2.108 1.00 97.69 135 SER A CA 1
ATOM 1129 C C . SER A 1 135 ? 5.806 11.156 1.886 1.00 97.69 135 SER A C 1
ATOM 1131 O O . SER A 1 135 ? 5.754 12.093 1.086 1.00 97.69 135 SER A O 1
ATOM 1133 N N . TYR A 1 136 ? 4.767 10.789 2.631 1.00 96.62 136 TYR A N 1
ATOM 1134 C CA . TYR A 1 136 ? 3.483 11.474 2.626 1.00 96.62 136 TYR A CA 1
ATOM 1135 C C . TYR A 1 136 ? 3.412 12.478 3.779 1.00 96.62 136 TYR A C 1
ATOM 1137 O O . TYR A 1 136 ? 4.136 12.373 4.779 1.00 96.62 136 TYR A O 1
ATOM 1145 N N . GLU A 1 137 ? 2.588 13.503 3.607 1.00 93.75 137 GLU A N 1
ATOM 1146 C CA . GLU A 1 137 ? 2.372 14.540 4.606 1.00 93.75 137 GLU A CA 1
ATOM 1147 C C . GLU A 1 137 ? 1.177 14.213 5.497 1.00 93.75 137 GLU A C 1
ATOM 1149 O O . GLU A 1 137 ? 0.173 13.651 5.055 1.00 93.75 137 GLU A O 1
ATOM 1154 N N . ASP A 1 138 ? 1.301 14.577 6.769 1.00 89.56 138 ASP A N 1
ATOM 1155 C CA . ASP A 1 138 ? 0.203 14.531 7.721 1.00 89.56 138 ASP A CA 1
ATOM 1156 C C . ASP A 1 138 ? -0.339 15.952 7.862 1.00 89.56 138 ASP A C 1
ATOM 1158 O O . ASP A 1 138 ? 0.314 16.802 8.466 1.00 89.56 138 ASP A O 1
ATOM 1162 N N . LEU A 1 139 ? -1.478 16.240 7.228 1.00 73.31 139 LEU A N 1
ATOM 1163 C CA . LEU A 1 139 ? -2.083 17.570 7.283 1.00 73.31 139 LEU A CA 1
ATOM 1164 C C . LEU A 1 139 ? -2.577 17.835 8.713 1.00 73.31 139 LEU A C 1
ATOM 1166 O O . LEU A 1 139 ? -3.318 17.031 9.287 1.00 73.31 139 LEU A O 1
ATOM 1170 N N . GLU A 1 140 ? -2.146 18.962 9.284 1.00 59.03 140 GLU A N 1
ATOM 1171 C CA . GLU A 1 140 ? -2.168 19.226 10.732 1.00 59.03 140 GLU A CA 1
ATOM 1172 C C . GLU A 1 140 ? -3.559 19.171 11.394 1.00 59.03 140 GLU A C 1
ATOM 1174 O O . GLU A 1 140 ? -3.650 18.996 12.607 1.00 59.03 140 GLU A O 1
ATOM 1179 N N . GLU A 1 141 ? -4.653 19.242 10.631 1.00 60.38 141 GLU A N 1
ATOM 1180 C CA . GLU A 1 141 ? -6.013 19.254 11.185 1.00 60.38 141 GLU A CA 1
ATOM 1181 C C . GLU A 1 141 ? -6.555 17.867 11.589 1.00 60.38 141 GLU A C 1
ATOM 1183 O O . GLU A 1 141 ? -7.504 17.799 12.367 1.00 60.38 141 GLU A O 1
ATOM 1188 N N . ASN A 1 142 ? -5.968 16.750 11.125 1.00 57.12 142 ASN A N 1
ATOM 1189 C CA . ASN A 1 142 ? -6.479 15.390 11.412 1.00 57.12 142 ASN A CA 1
ATOM 1190 C C . ASN A 1 142 ? -5.399 14.325 11.677 1.00 57.12 142 ASN A C 1
ATOM 1192 O O . ASN A 1 142 ? -5.709 13.134 11.837 1.00 57.12 142 ASN A O 1
ATOM 1196 N N . GLY A 1 143 ? -4.138 14.740 11.737 1.00 63.00 143 GLY A N 1
ATOM 1197 C CA . GLY A 1 143 ? -3.008 13.834 11.804 1.00 63.00 143 GLY A CA 1
ATOM 1198 C C . GLY A 1 143 ? -2.819 13.119 13.133 1.00 63.00 143 GLY A C 1
ATOM 1199 O O . GLY A 1 143 ? -2.860 13.714 14.210 1.00 63.00 143 GLY A O 1
ATOM 1200 N N . LYS A 1 144 ? -2.591 11.804 13.078 1.00 77.94 144 LYS A N 1
ATOM 1201 C CA . LYS A 1 144 ? -2.194 10.990 14.244 1.00 77.94 144 LYS A CA 1
ATOM 1202 C C . LYS A 1 144 ? -0.752 10.503 14.123 1.00 77.94 144 LYS A C 1
ATOM 1204 O O . LYS A 1 144 ? -0.335 9.634 14.902 1.00 77.94 144 LYS A O 1
ATOM 1209 N N . GLY A 1 145 ? 0.011 11.032 13.167 1.00 85.12 145 GLY A N 1
ATOM 1210 C CA . GLY A 1 145 ? 1.364 10.603 12.862 1.00 85.12 145 GLY A CA 1
ATOM 1211 C C . GLY A 1 145 ? 1.450 9.088 12.677 1.00 85.12 145 GLY A C 1
ATOM 1212 O O . GLY A 1 145 ? 0.616 8.454 12.033 1.00 85.12 145 GLY A O 1
ATOM 1213 N N . ARG A 1 146 ? 2.390 8.456 13.386 1.00 83.62 146 ARG A N 1
ATOM 1214 C CA . ARG A 1 146 ? 2.581 6.991 13.365 1.00 83.62 146 ARG A CA 1
ATOM 1215 C C . ARG A 1 146 ? 1.357 6.172 13.787 1.00 83.62 146 ARG A C 1
ATOM 1217 O O . ARG A 1 146 ? 1.352 4.958 13.610 1.00 83.62 146 ARG A O 1
ATOM 1224 N N . LYS A 1 147 ? 0.341 6.803 14.386 1.00 86.81 147 LYS A N 1
ATOM 1225 C CA . LYS A 1 147 ? -0.897 6.146 14.825 1.00 86.81 147 LYS A CA 1
ATOM 1226 C C . LYS A 1 147 ? -2.060 6.294 13.841 1.00 86.81 147 LYS A C 1
ATOM 1228 O O . LYS A 1 147 ? -3.156 5.834 14.166 1.00 86.81 147 LYS A O 1
ATOM 1233 N N . THR A 1 148 ? -1.847 6.927 12.685 1.00 90.00 148 THR A N 1
ATOM 1234 C CA . THR A 1 148 ? -2.882 7.153 11.662 1.00 90.00 148 THR A CA 1
ATOM 1235 C C . THR A 1 148 ? -3.467 5.829 11.176 1.00 90.00 148 THR A C 1
ATOM 1237 O O . THR A 1 148 ? -4.636 5.535 11.434 1.00 90.00 148 THR A O 1
ATOM 1240 N N . PHE A 1 149 ? -2.640 4.964 10.587 1.00 90.81 149 PHE A N 1
ATOM 1241 C CA . PHE A 1 149 ? -3.112 3.714 9.983 1.00 90.81 149 PHE A CA 1
ATOM 1242 C C . PHE A 1 149 ? -3.287 2.574 10.995 1.00 90.81 149 PHE A C 1
ATOM 1244 O O . PHE A 1 149 ? -4.237 1.794 10.907 1.00 90.81 149 PHE A O 1
ATOM 1251 N N . SER A 1 150 ? -2.432 2.507 12.020 1.00 88.06 150 SER A N 1
ATOM 1252 C CA . SER A 1 150 ? -2.491 1.484 13.069 1.00 88.06 150 SER A CA 1
ATOM 1253 C C . SER A 1 150 ? -2.170 2.068 14.441 1.00 88.06 150 SER A C 1
ATOM 1255 O O . SER A 1 150 ? -1.259 2.869 14.600 1.00 88.06 150 SER A O 1
ATOM 1257 N N . LYS A 1 151 ? -2.867 1.601 15.484 1.00 84.25 151 LYS A N 1
ATOM 1258 C CA . LYS A 1 151 ? -2.575 1.983 16.881 1.00 84.25 151 LYS A CA 1
ATOM 1259 C C . LYS A 1 151 ? -1.305 1.333 17.443 1.00 84.25 151 LYS A C 1
ATOM 1261 O O . LYS A 1 151 ? -0.858 1.714 18.522 1.00 84.25 151 LYS A O 1
ATOM 1266 N N . SER A 1 152 ? -0.774 0.315 16.772 1.00 86.12 152 SER A N 1
ATOM 1267 C CA . SER A 1 152 ? 0.420 -0.433 17.172 1.00 86.12 152 SER A CA 1
ATOM 1268 C C . SER A 1 152 ? 1.518 -0.276 16.128 1.00 86.12 152 SER A C 1
ATOM 1270 O O . SER A 1 152 ? 1.216 -0.242 14.938 1.00 86.12 152 SER A O 1
ATOM 1272 N N . ASN A 1 153 ? 2.779 -0.280 16.575 1.00 85.88 153 ASN A N 1
ATOM 1273 C CA . ASN A 1 153 ? 3.950 -0.184 15.692 1.00 85.88 153 ASN A CA 1
ATOM 1274 C C . ASN A 1 153 ? 3.972 -1.282 14.621 1.00 85.88 153 ASN A C 1
ATOM 1276 O O . ASN A 1 153 ? 4.384 -1.022 13.502 1.00 85.88 153 ASN A O 1
ATOM 1280 N N . HIS A 1 154 ? 3.497 -2.480 14.972 1.00 92.94 154 HIS A N 1
ATOM 1281 C CA . HIS A 1 154 ? 3.297 -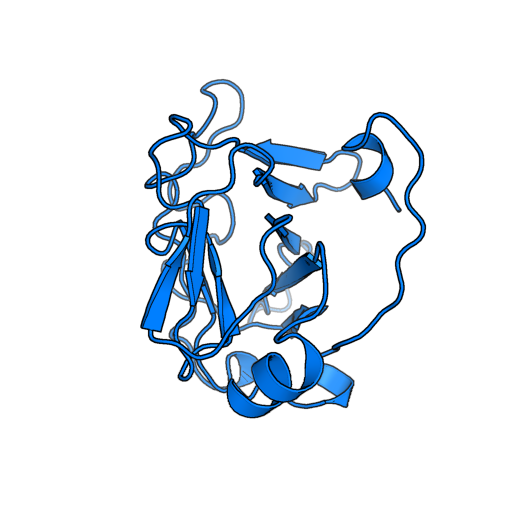3.581 14.038 1.00 92.94 154 HIS A CA 1
ATOM 1282 C C . HIS A 1 154 ? 1.879 -4.135 14.163 1.00 92.94 154 HIS A C 1
ATOM 1284 O O . HIS A 1 154 ? 1.311 -4.161 15.267 1.00 92.94 154 HIS A O 1
ATOM 1290 N N . PHE A 1 155 ? 1.326 -4.627 13.061 1.00 92.94 155 PHE A N 1
ATOM 1291 C CA . PHE A 1 155 ? -0.032 -5.157 12.988 1.00 92.94 155 PHE A CA 1
ATOM 1292 C C . PHE A 1 155 ? -0.106 -6.411 12.114 1.00 92.94 155 PHE A C 1
ATOM 1294 O O . PHE A 1 155 ? 0.773 -6.671 11.302 1.00 92.94 155 PHE A O 1
ATOM 1301 N N . PHE A 1 156 ? -1.156 -7.202 12.335 1.00 94.44 156 PHE A N 1
ATOM 1302 C CA . PHE A 1 156 ? -1.565 -8.240 11.394 1.00 94.44 156 PHE A CA 1
ATOM 1303 C C . PHE A 1 156 ? -2.536 -7.636 10.394 1.00 94.44 156 PHE A C 1
ATOM 1305 O O . PHE A 1 156 ? -3.283 -6.714 10.737 1.00 94.44 156 PHE A O 1
ATOM 1312 N N . VAL A 1 157 ? -2.574 -8.210 9.206 1.00 95.06 157 VAL A N 1
ATOM 1313 C CA . VAL A 1 157 ? -3.547 -7.867 8.176 1.00 95.06 157 VAL A CA 1
ATOM 1314 C C . VAL A 1 157 ? -4.663 -8.911 8.187 1.00 95.06 157 VAL A C 1
ATOM 1316 O O . VAL A 1 157 ? -4.415 -10.095 8.421 1.00 95.06 157 VAL A O 1
ATOM 1319 N N . HIS A 1 158 ? -5.903 -8.449 8.059 1.00 95.19 158 HIS A N 1
ATOM 1320 C CA . HIS A 1 158 ? -7.084 -9.290 7.911 1.00 95.19 158 HIS A CA 1
ATOM 1321 C C . HIS A 1 158 ? -7.429 -9.513 6.442 1.00 95.19 158 HIS A C 1
ATOM 1323 O O . HIS A 1 158 ? -7.803 -10.631 6.108 1.00 95.19 158 HIS A O 1
ATOM 1329 N N . GLU A 1 159 ? -7.271 -8.480 5.611 1.00 96.19 159 GLU A N 1
ATOM 1330 C CA . GLU A 1 159 ? -7.572 -8.495 4.180 1.00 96.19 159 GLU A CA 1
ATOM 1331 C C . GLU A 1 159 ? -6.699 -7.474 3.431 1.00 96.19 159 GLU A C 1
ATOM 1333 O O . GLU A 1 159 ? -6.320 -6.438 3.996 1.00 96.19 159 GLU A O 1
ATOM 1338 N N . ILE A 1 160 ? -6.391 -7.784 2.170 1.00 98.00 160 ILE A N 1
ATOM 1339 C CA . ILE A 1 160 ? -5.824 -6.856 1.187 1.00 98.00 160 ILE A CA 1
ATOM 1340 C C . ILE A 1 160 ? -6.631 -7.007 -0.102 1.00 98.00 160 ILE A C 1
ATOM 1342 O O . ILE A 1 160 ? -6.728 -8.124 -0.605 1.00 98.00 160 ILE A O 1
ATOM 1346 N N . GLU A 1 161 ? -7.148 -5.902 -0.637 1.00 97.12 161 GLU A N 1
ATOM 1347 C CA . GLU A 1 161 ? -7.832 -5.825 -1.943 1.00 97.12 161 GLU A CA 1
ATOM 1348 C C . GLU A 1 161 ? -7.172 -4.790 -2.862 1.00 97.12 161 GLU A C 1
ATOM 1350 O O . GLU A 1 161 ? -6.629 -3.789 -2.332 1.00 97.12 161 GLU A O 1
#

Sequence (161 aa):
MLINRSFRTSKKWSLIYKATEHDFSSDDFHRLCDNHGAILTLIETRRRLHRRKHDSIFGGYTTVPWSSQHRFHHDPQAFLFQLSQDDIIRFHLRSNDQIAVSHYPETGPVFGLNDIYICDRSNQCKLSHSKFPYSYEDLEENGKGRKTFSKSNHFFVHEIE

Mean predicted aligned error: 4.45 Å

Organism: NCBI:txid392030